Protein 3K8U (pdb70)

B-factor: mean 25.61, std 10.95, range [8.6, 58.77]

Secondary structure (DSSP, 8-state):
-------SSTT-HHHHHHHHHHHHTT----HHHHHHHTT-BTTB--HHHHHHHHHHTTEEEEEEE--GGGGG-TT--S-EEEEEEETTEEEEEEEEEEEETTEEEEEE-STTTEEEEEEHHHHHHHEEEEEEEEEE-

Structure (mmCIF, N/CA/C/O backbone):
data_3K8U
#
_entry.id   3K8U
#
_cell.length_a   58.610
_cell.length_b   58.610
_cell.length_c   112.050
_cell.angle_alpha   90.00
_cell.angle_beta   90.00
_cell.angle_gamma   90.00
#
_symmetry.space_group_name_H-M   'P 43 21 2'
#
loop_
_entity.id
_entity.type
_entity.pdbx_description
1 polymer 'Putative ABC transporter, ATP-binding protein ComA'
2 water water
#
loop_
_atom_site.group_PDB
_atom_site.id
_atom_site.type_symbol
_atom_site.label_atom_id
_atom_site.label_alt_id
_atom_site.label_comp_id
_atom_site.label_asym_id
_atom_site.label_entity_id
_atom_site.label_seq_id
_atom_site.pdbx_PDB_ins_code
_atom_site.Cartn_x
_atom_site.Cartn_y
_atom_site.Cartn_z
_atom_site.occupancy
_atom_site.B_iso_or_equiv
_atom_site.auth_seq_id
_atom_site.auth_comp_id
_atom_site.auth_asym_id
_atom_site.auth_atom_id
_atom_site.pdbx_PDB_model_num
ATOM 1 N N . HIS A 1 5 ? -3.699 2.695 21.925 1.00 46.51 5 HIS A N 1
ATOM 2 C CA . HIS A 1 5 ? -2.207 2.648 21.888 1.00 45.43 5 HIS A CA 1
ATOM 3 C C . HIS A 1 5 ? -1.619 4.048 21.755 1.00 43.80 5 HIS A C 1
ATOM 4 O O . HIS A 1 5 ? -0.624 4.382 22.400 1.00 44.44 5 HIS A O 1
ATOM 11 N N . TYR A 1 6 ? -2.240 4.858 20.905 1.00 40.25 6 TYR A N 1
ATOM 12 C CA . TYR A 1 6 ? -1.776 6.216 20.655 1.00 36.92 6 TYR A CA 1
ATOM 13 C C . TYR A 1 6 ? -2.557 7.250 21.454 1.00 35.16 6 TYR A C 1
ATOM 14 O O . TYR A 1 6 ? -3.735 7.504 21.194 1.00 35.01 6 TYR A O 1
ATOM 23 N N . LYS A 1 7 ? -1.883 7.839 22.435 1.00 32.72 7 LYS A N 1
ATOM 24 C CA . LYS A 1 7 ? -2.498 8.837 23.296 1.00 31.55 7 LYS A CA 1
ATOM 25 C C . LYS A 1 7 ? -2.464 10.237 22.699 1.00 29.99 7 LYS A C 1
ATOM 26 O O . LYS A 1 7 ? -1.421 10.722 22.253 1.00 29.67 7 LYS A O 1
ATOM 32 N N . LEU A 1 8 ? -3.633 10.864 22.653 1.00 25.24 8 LEU A N 1
ATOM 33 C CA . LEU A 1 8 ? -3.761 12.207 22.116 1.00 22.73 8 LEU A CA 1
ATOM 34 C C . LEU A 1 8 ? -4.681 13.056 22.971 1.00 22.66 8 LEU A C 1
ATOM 35 O O . LEU A 1 8 ? -5.808 12.655 23.276 1.00 22.05 8 LEU A O 1
ATOM 40 N N . VAL A 1 9 ? -4.183 14.219 23.370 1.00 20.60 9 VAL A N 1
ATOM 41 C CA . VAL A 1 9 ? -4.966 15.163 24.150 1.00 20.46 9 VAL A CA 1
ATOM 42 C C . VAL A 1 9 ? -5.478 16.165 23.119 1.00 20.54 9 VAL A C 1
ATOM 43 O O . VAL A 1 9 ? -4.694 16.906 22.519 1.00 20.16 9 VAL A O 1
ATOM 47 N N . PRO A 1 10 ? -6.792 16.145 22.841 1.00 19.61 10 PRO A N 1
ATOM 48 C CA . PRO A 1 10 ? -7.375 17.063 21.862 1.00 20.34 10 PRO A CA 1
ATOM 49 C C . PRO A 1 10 ? -7.529 18.488 22.376 1.00 19.76 10 PRO A C 1
ATOM 50 O O . PRO A 1 10 ? -7.522 18.730 23.580 1.00 19.76 10 PRO A O 1
ATOM 54 N N . GLN A 1 11 ? -7.595 19.436 21.449 1.00 17.85 11 GLN A N 1
ATOM 55 C CA . GLN A 1 11 ? -7.786 20.834 21.808 1.00 17.59 11 GLN A CA 1
ATOM 56 C C . GLN A 1 11 ? -9.288 21.119 21.819 1.00 17.27 11 GLN A C 1
ATOM 57 O O . GLN A 1 11 ? -10.084 20.333 21.295 1.00 17.36 11 GLN A O 1
ATOM 63 N N . ILE A 1 12 ? -9.668 22.219 22.460 1.00 16.99 12 ILE A N 1
ATOM 64 C CA . ILE A 1 12 ? -11.060 22.662 22.497 1.00 18.70 12 ILE A CA 1
ATOM 65 C C . ILE A 1 12 ? -11.017 24.085 21.945 1.00 19.35 12 ILE A C 1
ATOM 66 O O . ILE A 1 12 ? -11.667 24.384 20.942 1.00 22.31 12 ILE A O 1
ATOM 71 N N . ASP A 1 13 ? -10.217 24.946 22.577 1.00 20.33 13 ASP A N 1
ATOM 72 C CA . ASP A 1 13 ? -10.036 26.324 22.109 1.00 21.73 13 ASP A CA 1
ATOM 73 C C . ASP A 1 13 ? -9.191 26.245 20.833 1.00 21.40 13 ASP A C 1
ATOM 74 O O . ASP A 1 13 ? -8.242 25.465 20.765 1.00 18.30 13 ASP A O 1
ATOM 79 N N . THR A 1 14 ? -9.524 27.061 19.834 1.00 21.48 14 THR A N 1
ATOM 80 C CA . THR A 1 14 ? -8.803 27.048 18.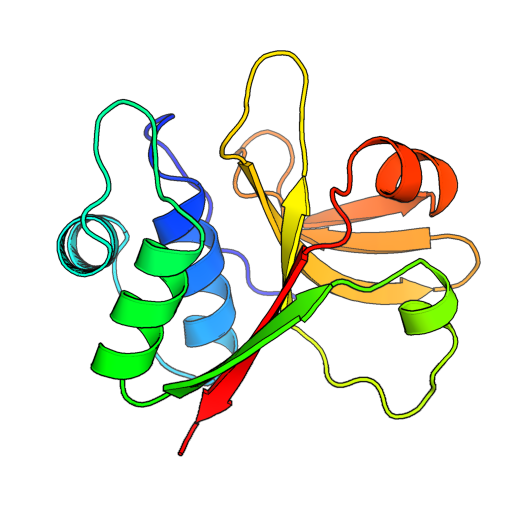558 1.00 22.04 14 THR A CA 1
ATOM 81 C C . THR A 1 14 ? -7.318 27.403 18.630 1.00 21.72 14 THR A C 1
ATOM 82 O O . THR A 1 14 ? -6.538 26.994 17.771 1.00 22.27 14 THR A O 1
ATOM 86 N N . ARG A 1 15 ? -6.921 28.125 19.673 1.00 19.81 15 ARG A N 1
ATOM 87 C CA . ARG A 1 15 ? -5.528 28.535 19.843 1.00 20.32 15 ARG A CA 1
ATOM 88 C C . ARG A 1 15 ? -4.662 27.495 20.560 1.00 17.49 15 ARG A C 1
ATOM 89 O O . ARG A 1 15 ? -3.451 27.668 20.660 1.00 16.73 15 ARG A O 1
ATOM 97 N N . ASP A 1 16 ? -5.275 26.406 21.018 1.00 16.82 16 ASP A N 1
ATOM 98 C CA . ASP A 1 16 ? -4.565 25.389 21.798 1.00 15.47 16 ASP A CA 1
ATOM 99 C C . ASP A 1 16 ? -3.917 24.183 21.129 1.00 15.00 16 ASP A C 1
ATOM 100 O O . ASP A 1 16 ? -3.638 23.196 21.809 1.00 12.57 16 ASP A O 1
ATOM 105 N N . CYS A 1 17 ? -3.626 24.251 19.833 1.00 14.02 17 CYS A N 1
ATOM 106 C CA . CYS A 1 17 ? -3.006 23.098 19.182 1.00 13.41 17 CYS A CA 1
ATOM 107 C C . CYS A 1 17 ? -1.618 22.791 19.751 1.00 13.80 17 CYS A C 1
ATOM 108 O O . CYS A 1 17 ? -1.262 21.623 19.922 1.00 12.88 17 CYS A O 1
ATOM 111 N N . GLY A 1 18 ? -0.851 23.840 20.047 1.00 12.95 18 GLY A N 1
ATOM 112 C CA . GLY A 1 18 ? 0.484 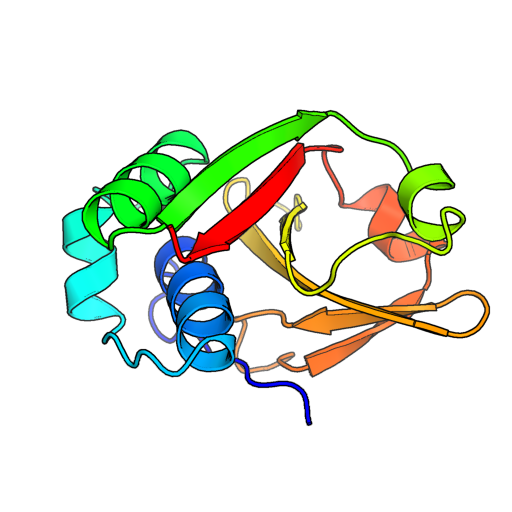23.675 20.608 1.00 15.04 18 GLY A CA 1
ATOM 113 C C . GLY A 1 18 ? 0.428 22.992 21.963 1.00 15.28 18 GLY A C 1
ATOM 114 O O . GLY A 1 18 ? 1.128 21.999 22.199 1.00 14.74 18 GLY A O 1
ATOM 115 N N . PRO A 1 19 ? -0.346 23.548 22.907 1.00 15.01 19 PRO A N 1
ATOM 116 C CA . PRO A 1 19 ? -0.472 22.950 24.238 1.00 14.56 19 PRO A CA 1
ATOM 117 C C . PRO 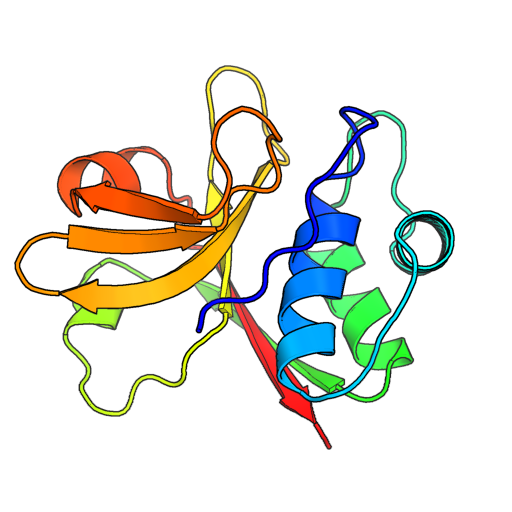A 1 19 ? -0.945 21.498 24.128 1.00 12.92 19 PRO A C 1
ATOM 118 O O . PRO A 1 19 ? -0.471 20.630 24.859 1.00 13.03 19 PRO A O 1
ATOM 122 N N . ALA A 1 20 ? -1.855 21.236 23.188 1.00 13.01 20 ALA A N 1
ATOM 123 C CA . ALA A 1 20 ? -2.394 19.891 22.985 1.00 12.23 20 ALA A CA 1
ATOM 124 C C . ALA A 1 20 ? -1.362 18.855 22.547 1.00 13.77 20 ALA A C 1
ATOM 125 O O . ALA A 1 20 ? -1.313 17.764 23.118 1.00 12.87 20 ALA A O 1
ATOM 127 N N . VAL A 1 21 ? -0.553 19.165 21.531 1.00 13.28 21 VAL A N 1
ATOM 128 C CA . VAL A 1 21 ? 0.459 18.199 21.092 1.00 12.98 21 VAL A CA 1
ATOM 129 C C . VAL A 1 21 ? 1.507 17.967 22.177 1.00 13.65 21 VAL A C 1
ATOM 130 O O . VAL A 1 21 ? 1.963 16.842 22.364 1.00 13.62 21 VAL A O 1
ATOM 134 N N . LEU A 1 22 ? 1.857 19.017 22.918 1.00 14.59 22 LEU A N 1
ATOM 135 C CA . LEU A 1 22 ? 2.836 18.879 23.990 1.00 15.76 22 LEU A CA 1
ATOM 136 C C . LEU A 1 22 ? 2.270 17.981 25.092 1.00 16.03 22 LEU A C 1
ATOM 137 O O . LEU A 1 22 ? 2.962 17.092 25.590 1.00 16.53 22 LEU A O 1
ATOM 142 N N . ALA A 1 23 ? 1.005 18.195 25.446 1.00 16.95 23 ALA A N 1
ATOM 143 C CA . ALA A 1 23 ? 0.350 17.380 26.471 1.00 18.36 23 ALA A CA 1
ATOM 144 C C . ALA A 1 23 ? 0.291 15.919 26.019 1.00 18.52 23 ALA A C 1
ATOM 145 O O . ALA A 1 23 ? 0.478 14.997 26.822 1.00 16.99 23 ALA A O 1
ATOM 147 N N . SER A 1 24 ? 0.059 15.716 24.725 1.00 16.62 24 SER A N 1
ATOM 148 C CA . SER A 1 24 ? -0.021 14.374 24.153 1.00 16.00 24 SER A CA 1
ATOM 149 C C . SER A 1 24 ? 1.288 13.607 24.307 1.00 17.18 24 SER A C 1
ATOM 150 O O . SER A 1 24 ? 1.295 12.464 24.778 1.00 19.36 24 SER A O 1
ATOM 153 N N . VAL A 1 25 ? 2.391 14.233 23.907 1.00 17.71 25 VAL A N 1
ATOM 154 C CA . VAL A 1 25 ? 3.707 13.608 24.003 1.00 19.91 25 VAL A CA 1
ATOM 155 C C . VAL A 1 25 ? 4.076 13.364 25.464 1.00 22.85 25 VAL A C 1
ATOM 156 O O . VAL A 1 25 ? 4.543 12.280 25.821 1.00 21.48 25 VAL A O 1
ATOM 160 N N . ALA A 1 26 ? 3.830 14.362 26.310 1.00 23.61 26 ALA A N 1
ATOM 161 C CA . ALA A 1 26 ? 4.129 14.240 27.734 1.00 26.03 26 ALA A CA 1
ATOM 162 C C . ALA A 1 26 ? 3.383 13.051 28.341 1.00 26.81 26 ALA A C 1
ATOM 163 O O . ALA A 1 26 ? 3.938 12.314 29.160 1.00 29.68 26 ALA A O 1
ATOM 165 N N . LYS A 1 27 ? 2.139 12.852 27.908 1.00 27.57 27 LYS A N 1
ATOM 166 C CA . LYS A 1 27 ? 1.305 11.757 28.393 1.00 30.59 27 LYS A CA 1
ATOM 167 C C . LYS A 1 27 ? 1.891 10.400 28.001 1.00 31.68 27 LYS A C 1
ATOM 168 O O . LYS A 1 27 ? 1.748 9.419 28.734 1.00 29.91 27 LYS A O 1
ATOM 174 N N . HIS A 1 28 ? 2.543 10.348 26.840 1.00 30.74 28 HIS A N 1
ATOM 175 C CA . HIS A 1 28 ? 3.171 9.116 26.371 1.00 31.64 28 HIS A CA 1
ATOM 176 C C . HIS A 1 28 ? 4.268 8.706 27.353 1.00 31.85 28 HIS A C 1
ATOM 177 O O . HIS A 1 28 ? 4.449 7.522 27.636 1.00 32.92 28 HIS A O 1
ATOM 184 N N . TYR A 1 29 ? 4.975 9.700 27.885 1.00 32.68 29 TYR A N 1
ATOM 185 C CA . TYR A 1 29 ? 6.049 9.461 28.840 1.00 34.54 29 TYR A CA 1
ATOM 186 C C . TYR A 1 29 ? 5.582 9.418 30.300 1.00 36.00 29 TYR A C 1
ATOM 187 O O . TYR A 1 29 ? 6.382 9.589 31.222 1.00 37.29 29 TYR A O 1
ATOM 196 N N . GLY A 1 30 ? 4.283 9.205 30.498 1.00 36.77 30 GLY A N 1
ATOM 197 C CA . GLY A 1 30 ? 3.729 9.102 31.840 1.00 38.69 30 GLY A CA 1
ATOM 198 C C . GLY A 1 30 ? 3.324 10.360 32.591 1.00 38.68 30 GLY A C 1
ATOM 199 O O . GLY A 1 30 ? 2.794 10.257 33.700 1.00 39.11 30 GLY A O 1
ATOM 200 N N . SER A 1 31 ? 3.573 11.535 32.019 1.00 38.28 31 SER A N 1
ATOM 201 C CA . SER A 1 31 ? 3.216 12.793 32.678 1.00 38.63 31 SER A CA 1
ATOM 202 C C . SER A 1 31 ? 1.925 13.390 32.126 1.00 38.09 31 SER A C 1
ATOM 203 O O . SER A 1 31 ? 1.728 13.452 30.913 1.00 38.22 31 SER A O 1
ATOM 206 N N . ASN A 1 32 ? 1.043 13.821 33.023 1.00 37.03 32 ASN A N 1
ATOM 207 C CA . ASN A 1 32 ? -0.223 14.420 32.617 1.00 36.24 32 ASN A CA 1
ATOM 208 C C . ASN A 1 32 ? -0.300 15.895 33.000 1.00 34.39 32 ASN A C 1
ATOM 209 O O . ASN A 1 32 ? -0.293 16.246 34.183 1.00 35.20 32 ASN A O 1
ATOM 214 N N . TYR A 1 33 ? -0.336 16.753 31.984 1.00 28.9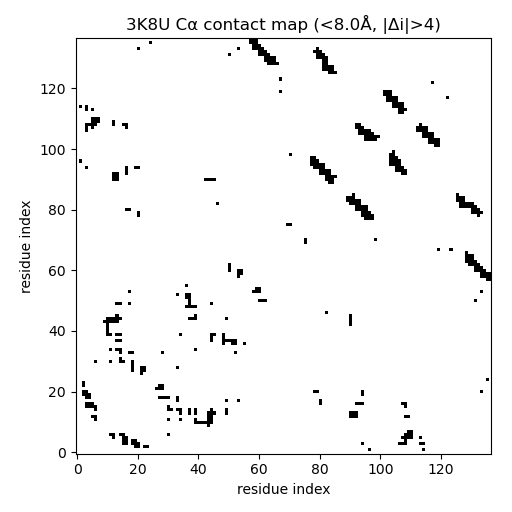4 33 TYR A N 1
ATOM 215 C CA . TYR A 1 33 ? -0.418 18.195 32.179 1.00 25.33 33 TYR A CA 1
ATOM 216 C C . TYR A 1 33 ? -1.634 18.741 31.443 1.00 22.72 33 TYR A C 1
ATOM 217 O O . TYR A 1 33 ? -1.908 18.362 30.300 1.00 20.67 33 TYR A O 1
ATOM 226 N N . SER A 1 34 ? -2.350 19.645 32.100 1.00 19.30 34 SER A N 1
ATOM 227 C CA . SER A 1 34 ? -3.545 20.249 31.524 1.00 16.64 34 SER A CA 1
ATOM 228 C C . SER A 1 34 ? -3.207 21.234 30.418 1.00 14.04 34 SER A C 1
ATOM 229 O O . SER A 1 34 ? -2.123 21.815 30.400 1.00 13.41 34 SER A O 1
ATOM 232 N N . ILE A 1 35 ? -4.160 21.436 29.515 1.00 13.51 35 ILE A N 1
ATOM 233 C CA . ILE A 1 35 ? -3.993 22.378 28.415 1.00 15.20 35 ILE A CA 1
ATOM 234 C C . ILE A 1 35 ? -3.827 23.800 28.957 1.00 15.75 35 ILE A C 1
ATOM 235 O O . ILE A 1 35 ? -2.964 24.546 28.496 1.00 12.99 35 ILE A O 1
ATOM 240 N N . ALA A 1 36 ? -4.617 24.153 29.971 1.00 13.53 36 ALA A N 1
ATOM 241 C CA . ALA A 1 36 ? -4.547 25.492 30.557 1.00 14.56 36 ALA A CA 1
ATOM 242 C C . ALA A 1 36 ? -3.154 25.786 31.112 1.00 14.82 36 ALA A C 1
ATOM 243 O O . ALA A 1 36 ? -2.639 26.897 30.968 1.00 16.58 36 ALA A O 1
ATOM 245 N N . TYR A 1 37 ? -2.547 24.781 31.734 1.00 15.65 37 TYR A N 1
ATOM 246 C CA . TYR A 1 37 ? -1.210 24.919 32.307 1.00 16.93 37 TYR A CA 1
ATOM 247 C C . TYR A 1 37 ? -0.147 25.067 31.217 1.00 17.59 37 TYR A C 1
ATOM 248 O O . TYR A 1 37 ? 0.711 25.948 31.293 1.00 16.71 37 TYR A O 1
ATOM 257 N N . LEU A 1 38 ? -0.207 24.205 30.206 1.00 16.86 38 LEU A N 1
ATOM 258 C CA . LEU A 1 38 ? 0.763 24.250 29.114 1.00 17.52 38 LEU A CA 1
ATOM 259 C C . LEU A 1 38 ? 0.592 25.484 28.240 1.00 17.15 38 LEU A C 1
ATOM 260 O O . LEU A 1 38 ? 1.561 25.984 27.669 1.00 19.83 38 LEU A O 1
ATOM 265 N N . ARG A 1 39 ? -0.634 25.991 28.159 1.00 16.38 39 ARG A N 1
ATOM 266 C CA . ARG A 1 39 ? -0.920 27.190 27.375 1.00 17.11 39 ARG A CA 1
ATOM 267 C C . ARG A 1 39 ? -0.125 28.347 27.975 1.00 18.89 39 ARG A C 1
ATOM 268 O O . ARG A 1 39 ? 0.466 29.155 27.253 1.00 17.23 39 ARG A O 1
ATOM 276 N N . GLU A 1 40 ? -0.111 28.409 29.304 1.00 19.35 40 GLU A N 1
ATOM 277 C CA . GLU A 1 40 ? 0.614 29.451 30.024 1.00 22.90 40 GLU A CA 1
ATOM 278 C C . GLU A 1 40 ? 2.131 29.267 29.909 1.00 23.49 40 GLU A C 1
ATOM 279 O O . GLU A 1 40 ? 2.859 30.226 29.638 1.00 24.06 40 GLU A O 1
ATOM 285 N N . LEU A 1 41 ? 2.594 28.029 30.073 1.00 23.33 41 LEU A N 1
ATOM 286 C CA . LEU A 1 41 ? 4.020 27.711 29.988 1.00 24.67 41 LEU A CA 1
ATOM 287 C C . LEU A 1 41 ? 4.630 27.939 28.608 1.00 24.88 41 LEU A C 1
ATOM 288 O O . LEU A 1 41 ? 5.817 28.257 28.496 1.00 24.25 41 LEU A O 1
ATOM 293 N N . SER A 1 42 ? 3.829 27.753 27.563 1.00 23.25 42 SER A N 1
ATOM 294 C CA . SER A 1 42 ? 4.301 27.931 26.190 1.00 24.46 42 SER A CA 1
ATOM 295 C C . SER A 1 42 ? 4.070 29.336 25.636 1.00 25.04 42 SER A C 1
ATOM 296 O O . SER A 1 42 ? 4.354 29.596 24.466 1.00 25.10 42 SER A O 1
ATOM 299 N N . LYS A 1 43 ? 3.540 30.231 26.472 1.00 26.09 43 LYS A N 1
ATOM 300 C CA . LYS A 1 43 ? 3.259 31.613 26.077 1.00 28.67 43 LYS A CA 1
ATOM 301 C C . LYS A 1 43 ? 2.291 31.692 24.891 1.00 28.43 43 LYS A C 1
ATOM 302 O O . LYS A 1 43 ? 2.391 32.582 24.040 1.00 27.87 43 LYS A O 1
ATOM 308 N N . THR A 1 44 ? 1.350 30.753 24.851 1.00 27.21 44 THR A N 1
ATOM 309 C CA . THR A 1 44 ? 0.350 30.688 23.789 1.00 27.92 44 THR A CA 1
ATOM 310 C C . THR A 1 44 ? -0.595 31.887 23.829 1.00 29.54 44 THR A C 1
ATOM 311 O O . THR A 1 44 ? -1.133 32.224 24.882 1.00 28.71 44 THR A O 1
ATOM 315 N N . ASN A 1 45 ? -0.774 32.537 22.683 1.00 31.31 45 ASN A N 1
ATOM 316 C CA . ASN A 1 45 ? -1.667 33.688 22.584 1.00 35.00 45 ASN A CA 1
ATOM 317 C C . ASN A 1 45 ? -2.812 33.402 21.612 1.00 36.19 45 ASN A C 1
ATOM 318 O O . ASN A 1 45 ? -3.038 32.249 21.238 1.00 35.26 45 ASN A O 1
ATOM 323 N N . LYS A 1 46 ? -3.528 34.451 21.210 1.00 38.20 46 LYS A N 1
ATOM 324 C CA . LYS A 1 46 ? -4.653 34.327 20.281 1.00 40.01 46 LYS A CA 1
ATOM 325 C C . LYS A 1 46 ? -4.264 33.624 18.978 1.00 40.17 46 LYS A C 1
ATOM 326 O O . LYS A 1 46 ? -5.019 32.797 18.462 1.00 40.74 46 LYS A O 1
ATOM 332 N N . GLN A 1 47 ? -3.086 33.959 18.454 1.00 39.95 47 GLN A N 1
ATOM 333 C CA . GLN A 1 47 ? -2.589 33.365 17.213 1.00 39.84 47 GLN A CA 1
ATOM 334 C C . GLN A 1 47 ? -2.136 31.912 17.377 1.00 38.87 47 GLN A C 1
ATOM 335 O O . GLN A 1 47 ? -1.980 31.191 16.389 1.00 39.14 47 GLN A O 1
ATOM 341 N N . GLY A 1 48 ? -1.911 31.492 18.621 1.00 35.85 48 GLY A N 1
ATOM 342 C CA . GLY A 1 48 ? -1.484 30.128 18.873 1.00 32.62 48 GLY A CA 1
ATOM 343 C C . GLY A 1 48 ? -0.129 30.010 19.543 1.00 29.93 48 GLY A C 1
ATOM 344 O O . GLY A 1 48 ? 0.297 30.903 20.279 1.00 30.09 48 GLY A O 1
ATOM 345 N N . THR A 1 49 ? 0.544 28.890 19.299 1.00 27.44 49 THR A N 1
ATOM 346 C CA . THR A 1 49 ? 1.853 28.636 19.887 1.00 26.17 49 THR A CA 1
ATOM 347 C C . THR A 1 49 ? 2.916 28.566 18.805 1.00 25.89 49 THR A C 1
ATOM 348 O O . THR A 1 49 ? 2.689 28.000 17.735 1.00 27.60 49 THR A O 1
ATOM 352 N N . THR A 1 50 ? 4.070 29.164 19.078 1.00 25.81 50 THR A N 1
ATOM 353 C CA . THR A 1 50 ? 5.176 29.136 18.133 1.00 23.77 50 THR A CA 1
ATOM 354 C C . THR A 1 50 ? 5.976 27.879 18.448 1.00 23.44 50 THR A C 1
ATOM 355 O O . THR A 1 50 ? 5.787 27.263 19.503 1.00 20.66 50 THR A O 1
ATOM 359 N N . ALA A 1 51 ? 6.850 27.485 17.529 1.00 24.19 51 ALA A N 1
ATOM 360 C CA . ALA A 1 51 ? 7.683 26.304 17.729 1.00 23.87 51 ALA A CA 1
ATOM 361 C C . ALA A 1 51 ? 8.581 26.533 18.942 1.00 24.96 51 ALA A C 1
ATOM 362 O O . ALA A 1 51 ? 8.853 25.608 19.711 1.00 23.11 51 ALA A O 1
ATOM 364 N N . LEU A 1 52 ? 9.017 27.780 19.113 1.00 25.22 52 LEU A N 1
ATOM 365 C CA . LEU A 1 52 ? 9.875 28.165 20.232 1.00 27.26 52 LEU A CA 1
ATOM 366 C C . LEU A 1 52 ? 9.116 27.978 21.546 1.00 25.81 52 LEU A C 1
ATOM 367 O O . LEU A 1 52 ? 9.678 27.506 22.535 1.00 25.33 52 LEU A O 1
ATOM 372 N N . GLY A 1 53 ? 7.836 28.350 21.538 1.00 24.60 53 GLY A N 1
ATOM 373 C CA . GLY A 1 53 ? 6.996 28.215 22.716 1.00 23.34 53 GLY A CA 1
ATOM 374 C C . GLY A 1 53 ? 6.844 26.766 23.146 1.00 23.16 53 GLY A C 1
ATOM 375 O O . GLY A 1 53 ? 6.881 26.460 24.340 1.00 22.35 53 GLY A O 1
ATOM 376 N N . ILE A 1 54 ? 6.660 25.870 22.180 1.00 21.08 54 ILE A N 1
ATOM 377 C CA . ILE A 1 54 ? 6.527 24.446 22.480 1.00 20.79 54 ILE A CA 1
ATOM 378 C C . ILE A 1 54 ? 7.828 23.934 23.106 1.00 22.03 54 ILE A C 1
ATOM 379 O O . ILE A 1 54 ? 7.813 23.254 24.139 1.00 21.22 54 ILE A O 1
ATOM 384 N N . VAL A 1 55 ? 8.949 24.297 22.490 1.00 22.59 55 VAL A N 1
ATOM 385 C CA . VAL A 1 55 ? 10.268 23.890 22.962 1.00 26.10 55 VAL A CA 1
ATOM 386 C C . VAL A 1 55 ? 10.561 24.408 24.370 1.00 26.57 55 VAL A C 1
ATOM 387 O O . VAL A 1 55 ? 11.018 23.652 25.230 1.00 27.31 55 VAL A O 1
ATOM 391 N N . GLU A 1 56 ? 10.282 25.689 24.604 1.00 28.56 56 GLU A N 1
ATOM 392 C CA . GLU A 1 56 ? 10.513 26.302 25.911 1.00 30.09 56 GLU A CA 1
ATOM 393 C C . GLU A 1 56 ? 9.700 25.615 26.999 1.00 29.76 56 GLU A C 1
ATOM 394 O O . GLU A 1 56 ? 10.215 25.334 28.084 1.00 29.11 56 GLU A O 1
ATOM 400 N N . ALA A 1 57 ? 8.434 25.337 26.700 1.00 27.50 57 ALA A N 1
ATOM 401 C CA . ALA A 1 57 ? 7.549 24.675 27.651 1.00 26.99 57 ALA A CA 1
ATOM 402 C C . ALA A 1 57 ? 8.053 23.270 27.964 1.00 26.41 57 ALA A C 1
ATOM 403 O O . ALA A 1 57 ? 8.133 22.880 29.129 1.00 25.69 57 ALA A O 1
ATOM 405 N N . ALA A 1 58 ? 8.424 22.528 26.922 1.00 26.81 58 ALA A N 1
ATOM 406 C CA . ALA A 1 58 ? 8.929 21.168 27.080 1.00 27.49 58 ALA A CA 1
ATOM 407 C C . ALA A 1 58 ? 10.167 21.129 27.980 1.00 29.06 58 ALA A C 1
ATOM 408 O O . ALA A 1 58 ? 10.309 20.225 28.805 1.00 27.83 58 ALA A O 1
ATOM 410 N N . LYS A 1 59 ? 11.054 22.110 27.814 1.00 30.63 59 LYS A N 1
ATOM 411 C CA . LYS A 1 59 ? 12.276 22.196 28.615 1.00 34.75 59 LYS A CA 1
ATOM 412 C C . LYS A 1 59 ? 11.956 22.478 30.082 1.00 35.94 59 LYS A C 1
ATOM 413 O O . LYS A 1 59 ? 12.630 21.971 30.980 1.00 37.72 59 LYS A O 1
ATOM 419 N N . LYS A 1 60 ? 10.928 23.289 30.319 1.00 37.91 60 LYS A N 1
ATOM 420 C CA . LYS A 1 60 ? 10.500 23.617 31.676 1.00 38.32 60 LYS A CA 1
ATOM 421 C C . LYS A 1 60 ? 9.879 22.380 32.322 1.00 37.79 60 LYS A C 1
ATOM 422 O O . LYS A 1 60 ? 9.832 22.267 33.546 1.00 39.63 60 LYS A O 1
ATOM 428 N N . LEU A 1 61 ? 9.388 21.464 31.490 1.00 36.31 61 LEU A N 1
ATOM 429 C CA . LEU A 1 61 ? 8.778 20.231 31.972 1.00 35.52 61 LEU A CA 1
ATOM 430 C C . LEU A 1 61 ? 9.827 19.156 32.251 1.00 35.72 61 LEU A C 1
ATOM 431 O O . LEU A 1 61 ? 9.492 18.058 32.692 1.00 36.61 61 LEU A O 1
ATOM 436 N N . GLY A 1 62 ? 11.089 19.475 31.976 1.00 36.08 62 GLY A N 1
ATOM 437 C CA . GLY A 1 62 ? 12.168 18.529 32.207 1.00 35.71 62 GLY A CA 1
ATOM 438 C C . GLY A 1 62 ? 12.449 17.601 31.039 1.00 35.63 62 GLY A C 1
ATOM 439 O O . GLY A 1 62 ? 12.959 16.498 31.227 1.00 35.14 62 GLY A O 1
ATOM 440 N N . PHE A 1 63 ? 12.103 18.035 29.830 1.00 34.79 63 PHE A N 1
ATOM 441 C CA . PHE A 1 63 ? 12.339 17.228 28.638 1.00 34.24 63 PHE A CA 1
ATOM 442 C C . PHE A 1 63 ? 13.518 17.757 27.840 1.00 33.53 63 PHE A C 1
ATOM 443 O O . PHE A 1 63 ? 13.735 18.966 27.760 1.00 34.61 63 PHE A O 1
ATOM 451 N N . GLU A 1 64 ? 14.303 16.840 27.287 1.00 33.53 64 GLU A N 1
ATOM 452 C CA . GLU A 1 64 ? 15.428 17.205 26.440 1.00 34.47 64 GLU A CA 1
ATOM 453 C C . GLU A 1 64 ? 14.756 17.406 25.081 1.00 32.37 64 GLU A C 1
ATOM 454 O O . GLU A 1 64 ? 14.013 16.538 24.623 1.00 33.03 64 GLU A O 1
ATOM 460 N N . THR A 1 65 ? 14.985 18.555 24.457 1.00 30.61 65 THR A N 1
ATOM 461 C CA . THR A 1 65 ? 14.337 18.847 23.183 1.00 29.61 65 THR A CA 1
ATOM 462 C C . THR A 1 65 ? 15.289 19.197 22.053 1.00 28.17 65 THR A C 1
ATOM 463 O O . THR A 1 65 ? 16.399 19.673 22.280 1.00 28.87 65 THR A O 1
ATOM 467 N N . ARG A 1 66 ? 14.825 18.964 20.830 1.00 24.83 66 ARG A N 1
ATOM 468 C CA . ARG A 1 66 ? 15.580 19.304 19.633 1.00 22.91 66 ARG A CA 1
ATOM 469 C C . ARG A 1 66 ? 14.597 19.571 18.501 1.00 21.19 66 ARG A C 1
ATOM 470 O O . ARG A 1 66 ? 13.574 18.892 18.382 1.00 20.12 66 ARG A O 1
ATOM 478 N N . SER A 1 67 ? 14.871 20.627 17.739 1.00 20.11 67 SER A N 1
ATOM 479 C CA . SER A 1 67 ? 14.039 21.020 16.609 1.00 20.08 67 SER A CA 1
ATOM 480 C C . SER A 1 67 ? 14.885 20.890 15.351 1.00 19.25 67 SER A C 1
ATOM 481 O O . SER A 1 67 ? 15.992 21.426 15.276 1.00 18.52 67 SER A O 1
ATOM 484 N N . ILE A 1 68 ? 14.372 20.158 14.372 1.00 16.47 68 ILE A N 1
ATOM 485 C CA . ILE A 1 68 ? 15.106 19.941 13.136 1.00 17.46 68 ILE A CA 1
ATOM 486 C C . ILE A 1 68 ? 14.239 20.191 11.915 1.00 17.55 68 ILE A C 1
ATOM 487 O O . ILE A 1 68 ? 13.008 20.215 12.005 1.00 14.56 68 ILE A O 1
ATOM 492 N N . LYS A 1 69 ? 14.898 20.427 10.785 1.00 15.48 69 LYS A N 1
ATOM 493 C CA . LYS A 1 69 ? 14.210 20.620 9.517 1.00 17.08 69 LYS A CA 1
ATOM 494 C C . LYS A 1 69 ? 14.490 19.326 8.772 1.00 17.25 69 LYS A C 1
ATOM 495 O O . LYS A 1 69 ? 15.646 18.988 8.507 1.00 18.41 69 LYS A O 1
ATOM 501 N N . ALA A 1 70 ? 13.434 18.580 8.480 1.00 14.93 70 ALA A N 1
ATOM 502 C CA . ALA A 1 70 ? 13.576 17.294 7.817 1.00 16.69 70 ALA A CA 1
ATOM 503 C C . ALA A 1 70 ? 12.735 17.181 6.559 1.00 16.08 70 ALA A C 1
ATOM 504 O O . ALA A 1 70 ? 12.112 18.144 6.126 1.00 15.89 70 ALA A O 1
ATOM 506 N N . ASP A 1 71 ? 12.771 16.001 5.949 1.00 18.58 71 ASP A N 1
ATOM 507 C CA . ASP A 1 71 ? 11.990 15.721 4.752 1.00 18.95 71 ASP A CA 1
ATOM 508 C C . ASP A 1 71 ? 11.368 14.333 4.922 1.00 16.58 71 ASP A C 1
ATOM 509 O O . ASP A 1 71 ? 11.593 13.671 5.935 1.00 15.29 71 ASP A O 1
ATOM 514 N N . MET A 1 72 ? 10.631 13.868 3.922 1.00 15.80 72 MET A N 1
ATOM 515 C CA . MET A 1 72 ? 9.965 12.572 4.033 1.00 16.97 72 MET A CA 1
ATOM 516 C C . MET A 1 72 ? 10.830 11.316 4.182 1.00 16.96 72 MET A C 1
ATOM 517 O O . MET A 1 72 ? 10.327 10.279 4.611 1.00 15.72 72 MET A O 1
ATOM 522 N N . THR A 1 73 ? 12.128 11.404 3.885 1.00 18.18 73 THR A N 1
ATOM 523 C CA . THR A 1 73 ? 13.007 10.238 4.030 1.00 17.37 73 THR A CA 1
ATOM 524 C C . THR A 1 73 ? 13.144 9.888 5.508 1.00 17.39 73 THR A C 1
ATOM 525 O O . THR A 1 73 ? 13.568 8.792 5.868 1.00 15.73 73 THR A O 1
ATOM 529 N N . LEU A 1 74 ? 12.774 10.837 6.365 1.00 17.89 74 LEU A N 1
ATOM 530 C CA . LEU A 1 74 ? 12.820 10.643 7.805 1.00 16.97 74 LEU A CA 1
ATOM 531 C C . LEU A 1 74 ? 12.058 9.376 8.188 1.00 16.52 74 LEU A C 1
ATOM 532 O O . LEU A 1 74 ? 12.510 8.594 9.021 1.00 16.07 74 LEU A O 1
ATOM 537 N N . PHE A 1 75 ? 10.935 9.141 7.515 1.00 17.09 75 PHE A N 1
ATOM 538 C CA . PHE A 1 75 ? 10.098 7.986 7.806 1.00 17.89 75 PHE A CA 1
ATOM 539 C C . PHE A 1 75 ? 10.614 6.638 7.307 1.00 20.08 75 PHE A C 1
ATOM 540 O O . PHE A 1 75 ? 10.059 5.588 7.649 1.00 19.97 75 PHE A O 1
ATOM 548 N N . ASP A 1 76 ? 11.708 6.667 6.549 1.00 19.62 76 ASP A N 1
ATOM 549 C CA . ASP A 1 76 ? 12.329 5.450 6.034 1.00 20.76 76 ASP A CA 1
ATOM 550 C C . ASP A 1 76 ? 13.499 5.015 6.916 1.00 20.77 76 ASP A C 1
ATOM 551 O O . ASP A 1 76 ? 14.156 4.015 6.636 1.00 20.93 76 ASP A O 1
ATOM 556 N N . TYR A 1 77 ? 13.772 5.796 7.959 1.00 19.47 77 TYR A N 1
ATOM 557 C CA . TYR A 1 77 ? 14.846 5.508 8.906 1.00 20.33 77 TYR A CA 1
ATOM 558 C C . TYR A 1 77 ? 14.257 4.617 10.007 1.00 21.66 77 TYR A C 1
ATOM 559 O O . TYR A 1 77 ? 13.480 5.075 10.845 1.00 18.15 77 TYR A O 1
ATOM 568 N N . ASN A 1 78 ? 14.630 3.340 9.988 1.00 22.43 78 ASN A N 1
ATOM 569 C CA . ASN A 1 78 ? 14.105 2.357 10.939 1.00 25.62 78 ASN A CA 1
ATOM 570 C C . ASN A 1 78 ? 14.370 2.585 12.426 1.00 25.92 78 ASN A C 1
ATOM 571 O O . ASN A 1 78 ? 13.669 2.022 13.269 1.00 28.10 78 ASN A O 1
ATOM 576 N N . ASP A 1 79 ? 15.367 3.402 12.752 1.00 25.34 79 ASP A N 1
ATOM 577 C CA . ASP A 1 79 ? 15.679 3.697 14.150 1.00 25.44 79 ASP A CA 1
ATOM 578 C C . ASP A 1 79 ? 14.986 4.974 14.645 1.00 24.66 79 ASP A C 1
ATOM 579 O O . ASP A 1 79 ? 15.283 5.465 15.734 1.00 24.12 79 ASP A O 1
ATOM 584 N N . LEU A 1 80 ? 14.059 5.504 13.848 1.00 22.55 80 LEU A N 1
ATOM 585 C CA . LEU A 1 80 ? 13.336 6.721 14.212 1.00 20.75 80 LEU A CA 1
ATOM 586 C C . LEU A 1 80 ? 12.542 6.521 15.505 1.00 21.69 80 LEU A C 1
ATOM 587 O O . LEU A 1 80 ? 11.879 5.500 15.682 1.00 21.59 80 LEU A O 1
ATOM 592 N N . THR A 1 81 ? 12.651 7.477 16.420 1.00 21.21 81 THR A N 1
ATOM 593 C CA . THR A 1 81 ? 11.937 7.387 17.687 1.00 24.21 81 THR A CA 1
ATOM 594 C C . THR A 1 81 ? 10.629 8.156 17.651 1.00 22.58 81 THR A C 1
ATOM 595 O O . THR A 1 81 ? 10.609 9.357 17.377 1.00 24.22 81 THR A O 1
ATOM 599 N N . TYR A 1 82 ? 9.540 7.439 17.900 1.00 20.50 82 TYR A N 1
ATOM 600 C CA . TYR A 1 82 ? 8.204 8.017 17.939 1.00 19.88 82 TYR A CA 1
ATOM 601 C C . TYR A 1 82 ? 7.794 8.065 19.408 1.00 19.77 82 TYR A C 1
ATOM 602 O O . TYR A 1 82 ? 8.292 7.285 20.220 1.00 19.28 82 TYR A O 1
ATOM 611 N N . PRO A 1 83 ? 6.890 8.986 19.774 1.00 18.53 83 PRO A N 1
ATOM 612 C CA . PRO A 1 83 ? 6.250 9.964 18.892 1.00 16.93 83 PRO A CA 1
ATOM 613 C C . PRO A 1 83 ? 7.005 11.289 18.891 1.00 15.54 83 PRO A C 1
ATOM 614 O O . PRO A 1 83 ? 7.915 11.497 19.697 1.00 16.42 83 PRO A O 1
ATOM 618 N N . PHE A 1 84 ? 6.672 12.155 17.940 1.00 14.01 84 PHE A N 1
ATOM 619 C CA . PHE A 1 84 ? 7.275 13.481 17.882 1.00 12.49 84 PHE A CA 1
ATOM 620 C C . PHE A 1 84 ? 6.273 14.484 17.322 1.00 12.69 84 PHE A C 1
ATOM 621 O O . PHE A 1 84 ? 5.188 14.106 16.873 1.00 14.14 84 PHE A O 1
ATOM 629 N N . ILE A 1 85 ? 6.623 15.762 17.382 1.00 10.89 85 ILE A N 1
ATOM 630 C CA . ILE A 1 85 ? 5.739 16.830 16.928 1.00 11.36 85 ILE A CA 1
ATOM 631 C C . ILE A 1 85 ? 6.163 17.421 15.589 1.00 10.46 85 ILE A C 1
ATOM 632 O O . ILE A 1 85 ? 7.351 17.550 15.321 1.00 11.47 85 ILE A O 1
ATOM 637 N N . VAL A 1 86 ? 5.186 17.746 14.742 1.00 10.47 86 VAL A N 1
ATOM 638 C CA . VAL A 1 86 ? 5.467 18.364 13.445 1.00 10.23 86 VAL A CA 1
ATOM 639 C C . VAL A 1 86 ? 4.582 19.579 13.215 1.00 11.67 86 VAL A C 1
ATOM 640 O O . VAL A 1 86 ? 3.453 19.645 13.712 1.00 11.26 86 VAL A O 1
ATOM 644 N N . HIS A 1 87 ? 5.108 20.541 12.463 1.00 10.22 87 HIS A N 1
ATOM 645 C CA . HIS A 1 87 ? 4.382 21.763 12.135 1.00 12.18 87 HIS A CA 1
ATOM 646 C C . HIS A 1 87 ? 3.750 21.56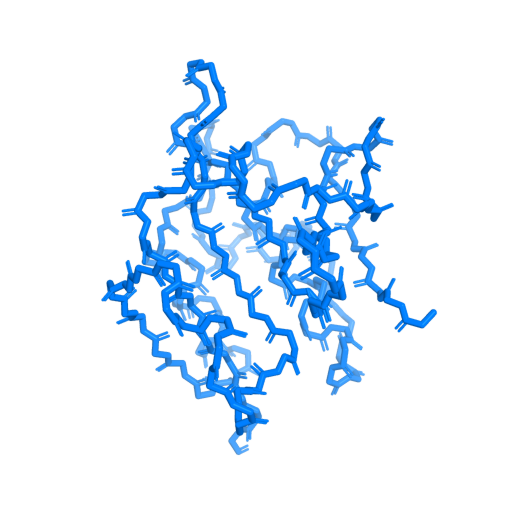8 10.760 1.00 11.42 87 HIS A C 1
ATOM 647 O O . HIS A 1 87 ? 4.445 21.264 9.781 1.00 10.65 87 HIS A O 1
ATOM 654 N N . VAL A 1 88 ? 2.430 21.710 10.691 1.00 12.27 88 VAL A N 1
ATOM 655 C CA . VAL A 1 88 ? 1.713 21.538 9.428 1.00 13.20 88 VAL A CA 1
ATOM 656 C C . VAL A 1 88 ? 0.843 22.745 9.128 1.00 15.97 88 VAL A C 1
ATOM 657 O O . VAL A 1 88 ? 0.225 23.312 10.033 1.00 17.50 88 VAL A O 1
ATOM 661 N N . ILE A 1 89 ? 0.829 23.161 7.864 1.00 14.86 89 ILE A N 1
ATOM 662 C CA . ILE A 1 89 ? 0.019 24.302 7.449 1.00 19.66 89 ILE A CA 1
ATOM 663 C C . ILE A 1 89 ? -1.314 23.761 6.936 1.00 22.46 89 ILE A C 1
ATOM 664 O O . ILE A 1 89 ? -1.349 22.952 6.013 1.00 22.32 89 ILE A O 1
ATOM 669 N N . LYS A 1 90 ? -2.405 24.168 7.572 1.00 27.72 90 LYS A N 1
ATOM 670 C CA . LYS A 1 90 ? -3.727 23.714 7.157 1.00 31.85 90 LYS A CA 1
ATOM 671 C C . LYS A 1 90 ? -4.589 24.922 6.842 1.00 34.29 90 LYS A C 1
ATOM 672 O O . LYS A 1 90 ? -5.093 25.591 7.746 1.00 34.76 90 LYS A O 1
ATOM 678 N N . GLY A 1 91 ? -4.755 25.196 5.551 1.00 36.75 91 GLY A N 1
ATOM 679 C CA . GLY A 1 91 ? -5.533 26.348 5.136 1.00 38.31 91 GLY A CA 1
ATOM 680 C C . GLY A 1 91 ? -4.808 27.589 5.616 1.00 39.50 91 GLY A C 1
ATOM 681 O O . GLY A 1 91 ? -3.597 27.713 5.421 1.00 40.02 91 GLY A O 1
ATOM 682 N N . LYS A 1 92 ? -5.529 28.485 6.283 1.00 39.13 92 LYS A N 1
ATOM 683 C CA . LYS A 1 92 ? -4.925 29.707 6.798 1.00 40.28 92 LYS A CA 1
ATOM 684 C C . LYS A 1 92 ? -4.324 29.510 8.191 1.00 39.39 92 LYS A C 1
ATOM 685 O O . LYS A 1 92 ? -3.789 30.450 8.779 1.00 40.93 92 LYS A O 1
ATOM 691 N N . ARG A 1 93 ? -4.418 28.288 8.712 1.00 37.46 93 ARG A N 1
ATOM 692 C CA . ARG A 1 93 ? -3.870 27.965 10.028 1.00 35.82 93 ARG A CA 1
ATOM 693 C C . ARG A 1 93 ? -2.354 27.808 9.935 1.00 32.33 93 ARG A C 1
ATOM 694 O O . ARG A 1 93 ? -1.847 26.781 9.483 1.00 29.45 93 ARG A O 1
ATOM 702 N N . LEU A 1 94 ? -1.644 28.855 10.344 1.00 31.82 94 LEU A N 1
ATOM 703 C CA . LEU A 1 94 ? -0.185 28.885 10.303 1.00 30.05 94 LEU A CA 1
ATOM 704 C C . LEU A 1 94 ? 0.505 28.346 11.554 1.00 29.01 94 LEU A C 1
ATOM 705 O O . LEU A 1 94 ? 1.733 28.268 11.596 1.00 28.18 94 LEU A O 1
ATOM 710 N N . GLN A 1 95 ? -0.280 27.967 12.562 1.00 26.86 95 GLN A N 1
ATOM 711 C CA . GLN A 1 95 ? 0.26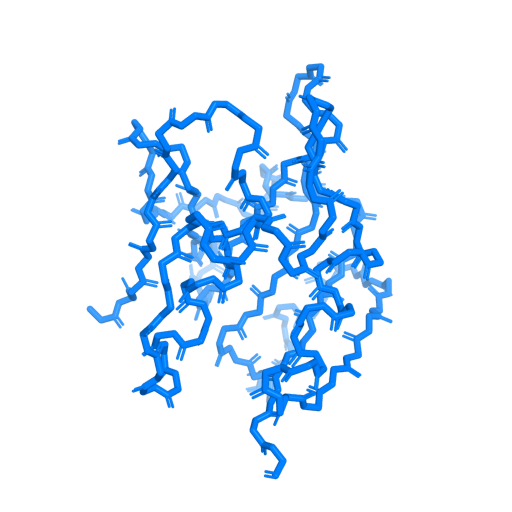4 27.434 13.808 1.00 25.83 95 GLN A CA 1
ATOM 712 C C . GLN A 1 95 ? -0.444 26.153 14.255 1.00 23.12 95 GLN A C 1
ATOM 713 O O . GLN A 1 95 ? -0.912 26.040 15.391 1.00 23.96 95 GLN A O 1
ATOM 719 N N . HIS A 1 96 ? -0.540 25.193 13.344 1.00 18.16 96 HIS A N 1
ATOM 720 C CA . HIS A 1 96 ? -1.166 23.917 13.656 1.00 16.18 96 HIS A CA 1
ATOM 721 C C . HIS A 1 96 ? -0.065 22.863 13.721 1.00 14.61 96 HIS A C 1
ATOM 722 O O . HIS A 1 96 ? 0.934 22.959 13.007 1.00 13.59 96 HIS A O 1
ATOM 729 N N . TYR A 1 97 ? -0.239 21.870 14.590 1.00 13.60 97 TYR A N 1
ATOM 730 C CA . TYR A 1 97 ? 0.754 20.812 14.749 1.00 12.26 97 TYR A CA 1
ATOM 731 C C . TYR A 1 97 ? 0.074 19.462 14.881 1.00 13.48 97 TYR A C 1
ATOM 732 O O . TYR A 1 97 ? -1.091 19.384 15.264 1.00 13.50 97 TYR A O 1
ATOM 741 N N . TYR A 1 98 ? 0.821 18.406 14.577 1.00 11.66 98 TYR A N 1
ATOM 742 C CA . TYR A 1 98 ? 0.337 17.034 14.720 1.00 11.16 98 TYR A CA 1
ATOM 743 C C . TYR A 1 98 ? 1.360 16.297 15.559 1.00 12.49 98 TYR A C 1
ATOM 744 O O . TYR A 1 98 ? 2.512 16.726 15.692 1.00 11.64 98 TYR A O 1
ATOM 753 N N . VAL A 1 99 ? 0.927 15.176 16.117 1.00 13.26 99 VAL A N 1
ATOM 754 C CA . VAL A 1 99 ? 1.825 14.290 16.829 1.00 13.15 99 VAL A CA 1
ATOM 755 C C . VAL A 1 99 ? 1.985 13.171 15.794 1.00 14.18 99 VAL A C 1
ATOM 756 O O . VAL A 1 99 ? 1.028 12.850 15.084 1.00 12.25 99 VAL A O 1
ATOM 760 N N . VAL A 1 100 ? 3.200 12.659 15.614 1.00 12.15 100 VAL A N 1
ATOM 761 C CA . VAL A 1 100 ? 3.399 11.563 14.674 1.00 12.86 100 VAL A CA 1
ATOM 762 C C . VAL A 1 100 ? 3.725 10.332 15.514 1.00 12.90 100 VAL A C 1
ATOM 763 O O . VAL A 1 100 ? 4.696 10.327 16.269 1.00 12.86 100 VAL A O 1
ATOM 767 N N . TYR A 1 101 ? 2.881 9.311 15.401 1.00 14.91 101 TYR A N 1
ATOM 768 C CA . TYR A 1 101 ? 3.027 8.080 16.178 1.00 16.39 101 TYR A CA 1
ATOM 769 C C . TYR A 1 101 ? 3.753 6.948 15.474 1.00 18.62 101 TYR A C 1
ATOM 770 O O . TYR A 1 101 ? 4.327 6.077 16.127 1.00 19.04 101 TYR A O 1
ATOM 779 N N . GLY A 1 102 ? 3.689 6.933 14.149 1.00 18.77 102 GLY A N 1
ATOM 780 C CA . GLY A 1 102 ? 4.351 5.878 13.409 1.00 23.64 102 GLY A CA 1
ATOM 781 C C . GLY A 1 102 ? 4.047 5.927 11.933 1.00 27.03 102 GLY A C 1
ATOM 782 O O . GLY A 1 102 ? 3.460 6.889 11.435 1.00 23.17 102 GLY A O 1
ATOM 783 N N . SER A 1 103 ? 4.475 4.886 11.227 1.00 31.78 103 SER A N 1
ATOM 784 C CA . SER A 1 103 ? 4.251 4.783 9.795 1.00 37.68 103 SER A CA 1
ATOM 785 C C . SER A 1 103 ? 3.970 3.336 9.422 1.00 41.17 103 SER A C 1
ATOM 786 O O . SER A 1 103 ? 4.568 2.413 9.980 1.00 42.43 103 SER A O 1
ATOM 789 N N . GLN A 1 104 ? 3.035 3.145 8.500 1.00 44.74 104 GLN A N 1
ATOM 790 C CA . GLN A 1 104 ? 2.676 1.815 8.029 1.00 48.67 104 GLN A CA 1
ATOM 791 C C . GLN A 1 104 ? 2.262 1.917 6.568 1.00 49.51 104 GLN A C 1
ATOM 792 O O . GLN A 1 104 ? 1.274 2.580 6.239 1.00 49.87 104 GLN A O 1
ATOM 798 N N . ASN A 1 105 ? 3.047 1.275 5.703 1.00 49.51 105 ASN A N 1
ATOM 799 C CA . ASN A 1 105 ? 2.822 1.262 4.258 1.00 48.85 105 ASN A CA 1
ATOM 800 C C . ASN A 1 105 ? 3.138 2.635 3.662 1.00 46.63 105 ASN A C 1
ATOM 801 O O . ASN A 1 105 ? 4.239 3.161 3.845 1.00 47.26 105 ASN A O 1
ATOM 806 N N . ASN A 1 106 ? 2.178 3.199 2.938 1.00 43.06 106 ASN A N 1
ATOM 807 C CA . ASN A 1 106 ? 2.332 4.514 2.328 1.00 39.95 106 ASN A CA 1
ATOM 808 C C . ASN A 1 106 ? 1.566 5.527 3.188 1.00 36.33 106 ASN A C 1
ATOM 809 O O . ASN A 1 106 ? 1.135 6.577 2.704 1.00 33.76 106 ASN A O 1
ATOM 814 N N . GLN A 1 107 ? 1.400 5.199 4.469 1.00 33.36 107 GLN A N 1
ATOM 815 C CA . GLN A 1 107 ? 0.679 6.065 5.394 1.00 30.98 107 GLN A CA 1
ATOM 816 C C . GLN A 1 107 ? 1.384 6.285 6.724 1.00 27.52 107 GLN A C 1
ATOM 817 O O . GLN A 1 107 ? 2.226 5.493 7.146 1.00 28.44 107 GLN A O 1
ATOM 823 N N . LEU A 1 108 ? 1.030 7.387 7.372 1.00 22.92 108 LEU A N 1
ATOM 824 C CA . LEU A 1 108 ? 1.579 7.745 8.670 1.00 18.99 108 LEU A CA 1
ATOM 825 C C . LEU A 1 108 ? 0.425 7.760 9.658 1.00 18.82 108 LEU A C 1
ATOM 826 O O . LEU A 1 108 ? -0.710 8.034 9.277 1.00 19.52 108 LEU A O 1
ATOM 831 N N . ILE A 1 109 ? 0.709 7.430 10.911 1.00 17.77 109 ILE A N 1
ATOM 832 C CA . ILE A 1 109 ? -0.313 7.470 11.948 1.00 18.26 109 ILE A CA 1
ATOM 833 C C . ILE A 1 109 ? -0.062 8.796 12.661 1.00 17.11 109 ILE A C 1
ATOM 834 O O . ILE A 1 109 ? 1.008 9.006 13.235 1.00 16.10 109 ILE A O 1
ATOM 839 N N . ILE A 1 110 ? -1.015 9.714 12.558 1.00 17.09 110 ILE A N 1
ATOM 840 C CA . ILE A 1 110 ? -0.862 11.022 13.186 1.00 15.92 110 ILE A CA 1
ATOM 841 C C . ILE A 1 110 ? -1.943 11.348 14.206 1.00 16.42 110 ILE A C 1
ATOM 842 O O . ILE A 1 110 ? -3.015 10.742 14.215 1.00 15.90 110 ILE A O 1
ATOM 847 N N . GLY A 1 111 ? -1.634 12.309 15.071 1.00 14.82 111 GLY A N 1
ATOM 848 C CA . GLY A 1 111 ? -2.572 12.745 16.085 1.00 15.81 111 GLY A CA 1
ATOM 849 C C . GLY A 1 111 ? -2.825 14.221 15.879 1.00 15.41 111 GLY A C 1
ATOM 850 O O . GLY A 1 111 ? -1.928 15.047 16.054 1.00 14.38 111 GLY A O 1
ATOM 851 N N . ASP A 1 112 ? -4.023 14.542 15.412 1.00 14.84 112 ASP A N 1
ATOM 852 C CA . ASP A 1 112 ? -4.406 15.924 15.170 1.00 14.84 112 ASP A CA 1
ATOM 853 C C . ASP A 1 112 ? -5.311 16.373 16.321 1.00 13.89 112 ASP A C 1
ATOM 854 O O . ASP A 1 112 ? -6.408 15.853 16.479 1.00 14.34 112 ASP A O 1
ATOM 859 N N . PRO A 1 113 ? -4.864 17.358 17.126 1.00 15.27 113 PRO A N 1
ATOM 860 C CA . PRO A 1 113 ? -5.638 17.880 18.263 1.00 14.51 113 PRO A CA 1
ATOM 861 C C . PRO A 1 113 ? -7.065 18.316 17.902 1.00 15.31 113 PRO A C 1
ATOM 862 O O . PRO A 1 113 ? -7.924 18.402 18.781 1.00 15.56 113 PRO A O 1
ATOM 866 N N . ASP A 1 114 ? -7.305 18.618 16.625 1.00 14.98 114 ASP A N 1
ATOM 867 C CA . ASP A 1 114 ? -8.641 18.993 16.139 1.00 16.32 114 ASP A CA 1
ATOM 868 C C . ASP A 1 114 ? -9.540 17.844 16.621 1.00 15.88 114 ASP A C 1
ATOM 869 O O . ASP A 1 114 ? -9.339 16.695 16.235 1.00 15.84 114 ASP A O 1
ATOM 874 N N . PRO A 1 115 ? -10.532 18.144 17.485 1.00 17.08 115 PRO A N 1
ATOM 875 C CA . PRO A 1 115 ? -11.431 17.110 18.011 1.00 17.60 115 PRO A CA 1
ATOM 876 C C . PRO A 1 115 ? -12.283 16.346 17.003 1.00 17.96 115 PRO A C 1
ATOM 877 O O . PRO A 1 115 ? -12.823 15.291 17.333 1.00 17.84 115 PRO A O 1
ATOM 881 N N . SER A 1 116 ? -12.367 16.852 15.775 1.00 16.73 116 SER A N 1
ATOM 882 C CA . SER A 1 116 ? -13.125 16.182 14.723 1.00 17.47 116 SER A CA 1
ATOM 883 C C . SER A 1 116 ? -12.214 15.273 13.890 1.00 18.02 116 SER A C 1
ATOM 884 O O . SER A 1 116 ? -12.672 14.605 12.961 1.00 18.89 116 SER A O 1
ATOM 887 N N . VAL A 1 117 ? -10.929 15.229 14.245 1.00 16.18 117 VAL A N 1
ATOM 888 C CA . VAL A 1 117 ? -9.957 14.401 13.532 1.00 16.08 117 VAL A CA 1
ATOM 889 C C . VAL A 1 117 ? -9.267 13.405 14.471 1.00 16.37 117 VAL A C 1
ATOM 890 O O . VAL A 1 117 ? -9.344 12.192 14.269 1.00 16.74 117 VAL A O 1
ATOM 894 N N . LYS A 1 118 ? -8.572 13.927 15.480 1.00 14.51 118 LYS A N 1
ATOM 895 C CA . LYS A 1 118 ? -7.867 13.097 16.451 1.00 15.72 118 LYS A CA 1
ATOM 896 C C . LYS A 1 118 ? -6.836 12.153 15.819 1.00 14.88 118 LYS A C 1
ATOM 897 O O . LYS A 1 118 ? -6.135 12.543 14.888 1.00 15.48 118 LYS A O 1
ATOM 903 N N . VAL A 1 119 ? -6.757 10.915 16.305 1.00 15.59 119 VAL A N 1
ATOM 904 C CA . VAL A 1 119 ? -5.789 9.955 15.769 1.00 17.27 119 VAL A CA 1
ATOM 905 C C . VAL A 1 119 ? -6.310 9.317 14.488 1.00 18.38 119 VAL A C 1
ATOM 906 O O . VAL A 1 119 ? -7.391 8.726 14.469 1.00 17.50 119 VAL A O 1
ATOM 910 N N . THR A 1 120 ? -5.525 9.425 13.420 1.00 18.09 120 THR A N 1
ATOM 911 C CA . THR A 1 120 ? -5.926 8.883 12.129 1.00 19.46 120 THR A CA 1
ATOM 912 C C . THR A 1 120 ? -4.728 8.541 11.246 1.00 20.67 120 THR A C 1
ATOM 913 O O . THR A 1 120 ? -3.590 8.883 11.563 1.00 20.28 120 THR A O 1
ATOM 917 N N . ARG A 1 121 ? -4.992 7.794 10.179 1.00 20.14 121 ARG A N 1
ATOM 918 C CA . ARG A 1 121 ? -3.958 7.443 9.219 1.00 22.42 121 ARG A CA 1
ATOM 919 C C . ARG A 1 121 ? -4.019 8.518 8.138 1.00 21.19 121 ARG A C 1
ATOM 920 O O . ARG A 1 121 ? -5.105 8.973 7.772 1.00 22.38 121 ARG A O 1
ATOM 928 N N . MET A 1 122 ? -2.856 8.942 7.659 1.00 18.16 122 MET A N 1
ATOM 929 C CA . MET A 1 122 ? -2.770 9.967 6.623 1.00 17.78 122 MET A CA 1
ATOM 930 C C . MET A 1 122 ? -1.751 9.517 5.584 1.00 16.33 122 MET A C 1
ATOM 931 O O . MET A 1 122 ? -0.680 9.023 5.936 1.00 15.47 122 MET A O 1
ATOM 936 N N . SER A 1 123 ? -2.081 9.683 4.306 1.00 17.37 123 SER A N 1
ATOM 937 C CA . SER A 1 123 ? -1.161 9.283 3.249 1.00 17.88 123 SER A CA 1
ATOM 938 C C . SER A 1 123 ? 0.096 10.140 3.343 1.00 18.28 123 SER A C 1
ATOM 939 O O . SER A 1 123 ? 0.039 11.296 3.777 1.00 15.84 123 SER A O 1
ATOM 942 N N . LYS A 1 124 ? 1.233 9.560 2.977 1.00 18.14 124 LYS A N 1
ATOM 943 C CA . LYS A 1 124 ? 2.492 10.296 3.015 1.00 19.83 124 LYS A CA 1
ATOM 944 C C . LYS A 1 124 ? 2.445 11.494 2.069 1.00 19.29 124 LYS A C 1
ATOM 945 O O . LYS A 1 124 ? 3.038 12.530 2.352 1.00 17.76 124 LYS A O 1
ATOM 951 N N . GLU A 1 125 ? 1.678 11.364 0.987 1.00 20.32 125 GLU A N 1
ATOM 952 C CA . GLU A 1 125 ? 1.519 12.428 -0.007 1.00 21.65 125 GLU A CA 1
ATOM 953 C C . GLU A 1 125 ? 0.820 13.642 0.598 1.00 20.09 125 GLU A C 1
ATOM 954 O O . GLU A 1 125 ? 1.268 14.775 0.430 1.00 17.90 125 GLU A O 1
ATOM 960 N N . ARG A 1 126 ? -0.304 13.394 1.268 1.00 18.66 126 ARG A N 1
ATOM 961 C CA . ARG A 1 126 ? -1.089 14.449 1.909 1.00 17.37 126 ARG A CA 1
ATOM 962 C C . ARG A 1 126 ? -0.257 15.147 2.979 1.00 14.84 126 ARG A C 1
ATOM 963 O O . ARG A 1 126 ? -0.213 16.379 3.046 1.00 13.27 126 ARG A O 1
ATOM 971 N N . PHE A 1 127 ? 0.382 14.347 3.828 1.00 13.61 127 PHE A N 1
ATOM 972 C CA . PHE A 1 127 ? 1.213 14.875 4.902 1.00 14.03 127 PHE A CA 1
ATOM 973 C C . PHE A 1 127 ? 2.340 15.750 4.345 1.00 14.54 127 PHE A C 1
ATOM 974 O O . PHE A 1 127 ? 2.579 16.855 4.830 1.00 11.82 127 PHE A O 1
ATOM 982 N N . GLN A 1 128 ? 3.032 15.236 3.334 1.00 13.82 128 GLN A N 1
ATOM 983 C CA . GLN A 1 128 ? 4.130 15.963 2.691 1.00 14.48 128 GLN A CA 1
ATOM 984 C C . GLN A 1 128 ? 3.670 17.340 2.190 1.00 14.32 128 GLN A C 1
ATOM 985 O O . GLN A 1 128 ? 4.420 18.317 2.252 1.00 14.75 128 GLN A O 1
ATOM 991 N N . SER A 1 129 ? 2.423 17.425 1.727 1.00 16.46 129 SER A N 1
ATOM 992 C CA . SER A 1 129 ? 1.879 18.689 1.232 1.00 16.23 129 SER A CA 1
ATOM 993 C C . SER A 1 129 ? 1.659 19.740 2.326 1.00 15.39 129 SER A C 1
ATOM 994 O O . SER A 1 129 ? 1.803 20.933 2.072 1.00 15.85 129 SER A O 1
ATOM 997 N N . GLU A 1 130 ? 1.324 19.299 3.538 1.00 13.90 130 GLU A N 1
ATOM 998 C CA . GLU A 1 130 ? 1.065 20.212 4.659 1.00 14.35 130 GLU A CA 1
ATOM 999 C C . GLU A 1 130 ? 2.276 20.515 5.547 1.00 12.26 130 GLU A C 1
ATOM 1000 O O . GLU A 1 130 ? 2.371 21.592 6.135 1.00 12.72 130 GLU A O 1
ATOM 1006 N N . TRP A 1 131 ? 3.175 19.543 5.666 1.00 9.83 131 TRP A N 1
ATOM 1007 C CA . TRP A 1 131 ? 4.362 19.647 6.525 1.00 9.87 131 TRP A CA 1
ATOM 1008 C C . TRP A 1 131 ? 5.414 20.675 6.101 1.00 10.81 131 TRP A C 1
ATOM 1009 O O . TRP A 1 131 ? 5.864 20.689 4.950 1.00 11.78 131 TRP A O 1
ATOM 1020 N N . THR A 1 132 ? 5.813 21.528 7.043 1.00 10.33 132 THR A N 1
ATOM 1021 C CA . THR A 1 132 ? 6.831 22.543 6.784 1.00 10.24 132 THR A CA 1
ATOM 1022 C C . THR A 1 132 ? 8.225 21.924 6.830 1.00 11.81 132 THR A C 1
ATOM 1023 O O . THR A 1 132 ? 9.202 22.558 6.435 1.00 12.55 132 THR A O 1
ATOM 1027 N N . GLY A 1 133 ? 8.306 20.689 7.317 1.00 10.83 133 GLY A N 1
ATOM 1028 C CA . GLY A 1 133 ? 9.584 20.020 7.457 1.00 11.22 133 GLY A CA 1
ATOM 1029 C C . GLY A 1 133 ? 10.076 20.098 8.897 1.00 12.75 133 GLY A C 1
ATOM 1030 O O . GLY A 1 133 ? 10.977 19.359 9.291 1.00 12.38 133 GLY A O 1
ATOM 1031 N N . LEU A 1 134 ? 9.480 20.986 9.691 1.00 10.80 134 LEU A N 1
ATOM 1032 C CA . LEU A 1 134 ? 9.875 21.141 11.086 1.00 11.77 134 LEU A CA 1
ATOM 1033 C C . LEU A 1 134 ? 9.377 19.992 11.948 1.00 12.86 134 LEU A C 1
ATOM 1034 O O . LEU A 1 134 ? 8.191 19.646 11.921 1.00 10.24 134 LEU A O 1
ATOM 1039 N N . ALA A 1 135 ? 10.298 19.395 12.700 1.00 11.39 135 ALA A N 1
ATOM 1040 C CA . ALA A 1 135 ? 9.973 18.293 13.601 1.00 11.37 135 ALA A CA 1
ATOM 1041 C C . ALA A 1 135 ? 10.608 18.589 14.955 1.00 13.28 135 ALA A C 1
ATOM 1042 O O . ALA A 1 135 ? 11.751 19.040 15.026 1.00 13.65 135 ALA A O 1
ATOM 1044 N N . ILE A 1 136 ? 9.842 18.382 16.019 1.00 12.41 136 ILE A N 1
ATOM 1045 C CA . ILE A 1 136 ? 10.327 18.616 17.372 1.00 13.92 136 ILE A CA 1
ATOM 1046 C C . ILE A 1 136 ? 10.306 17.289 18.109 1.00 14.07 136 ILE A C 1
ATOM 1047 O O . ILE A 1 136 ? 9.259 16.647 18.228 1.00 12.60 136 ILE A O 1
ATOM 1052 N N . PHE A 1 137 ? 11.485 16.870 18.564 1.00 15.78 137 PHE A N 1
ATOM 1053 C CA . PHE A 1 137 ? 11.654 15.624 19.300 1.00 17.33 137 PHE A CA 1
ATOM 1054 C C . PHE A 1 137 ? 11.875 15.920 20.779 1.00 20.34 137 PHE A C 1
ATOM 1055 O O . PHE A 1 137 ? 12.643 16.820 21.132 1.00 19.33 137 PHE A O 1
ATOM 1063 N N . LEU A 1 138 ? 11.188 15.170 21.638 1.00 20.81 138 LEU A N 1
ATOM 1064 C CA . LEU A 1 138 ? 11.303 15.346 23.083 1.00 25.76 138 LEU A CA 1
AT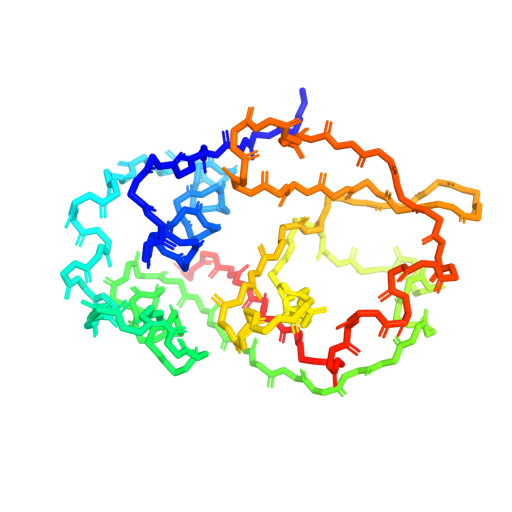OM 1065 C C . LEU A 1 138 ? 11.690 14.029 23.744 1.00 27.70 138 LEU A C 1
ATOM 1066 O O . LEU A 1 138 ? 11.290 12.956 23.293 1.00 27.29 138 LEU A O 1
ATOM 1071 N N . ALA A 1 139 ? 12.444 14.122 24.833 1.00 32.35 139 ALA A N 1
ATOM 1072 C CA . ALA A 1 139 ? 12.878 12.940 25.570 1.00 37.21 139 ALA A CA 1
ATOM 1073 C C . ALA A 1 139 ? 13.118 13.289 27.033 1.00 39.76 139 ALA A C 1
ATOM 1074 O O . ALA A 1 139 ? 13.668 14.345 27.342 1.00 39.30 139 ALA A O 1
ATOM 1076 N N . PRO A 1 140 ? 12.666 12.424 27.958 1.00 43.56 140 PRO A N 1
ATOM 1077 C CA . PRO A 1 140 ? 12.850 12.663 29.394 1.00 46.34 140 PRO A CA 1
ATOM 1078 C C . PRO A 1 140 ? 14.335 12.655 29.745 1.00 48.86 140 PRO A C 1
ATOM 1079 O O . PRO A 1 140 ? 15.055 11.719 29.391 1.00 50.13 140 PRO A O 1
ATOM 1083 N N . GLN A 1 141 ? 14.798 13.713 30.404 1.00 51.71 141 GLN A N 1
ATOM 1084 C CA . GLN A 1 141 ? 16.203 13.811 30.795 1.00 53.86 141 GLN A CA 1
ATOM 1085 C C . GLN A 1 141 ? 16.451 13.262 32.200 1.00 54.87 141 GLN A C 1
ATOM 1086 O O . GLN A 1 141 ? 15.546 13.383 33.058 1.00 55.40 141 GLN A O 1
#

Radius of gyration: 13.56 Å; Cα contacts (8 Å, |Δi|>4): 284; chains: 1; bounding box: 29×33×33 Å

CATH classification: 3.90.70.10

Organism: Streptococcus mutans serotype c (strain ATCC 700610 / UA159) (NCBI:txid210007)

Sequence (137 aa):
HYKLVPQIDTRDCGPAVLASVAKHYGSNYSIAYLRELSKTNKQGTTALGIVEAAKKLGFETRSIKADMTLFDYNDLTYPFIVHVIKGKRLQHYYVVYGSQNNQLIIGDPDPSVKVTRMSKERFQSEWTGLAIFLAPQ

GO terms:
  GO:0090609 single-species submerged biofilm formation (P, IMP)

Solvent-accessible surface area: 7370 Å² total; per-residue (Å²): 217,95,86,27,32,45,12,156,73,136,97,2,3,1,0,0,0,1,1,1,0,0,70,82,76,66,37,110,70,67,28,62,105,0,64,132,27,3,137,18,79,170,154,7,2,73,28,116,3,0,20,67,0,0,114,118,25,30,12,108,18,126,59,61,141,27,84,31,96,28,14,106,134,150,108,24,87,62,8,0,0,0,29,0,60,43,73,202,113,120,57,7,1,1,0,0,22,8,44,90,127,94,62,0,18,0,0,1,0,31,77,101,60,100,57,49,105,25,37,41,119,155,0,99,97,26,24,49,7,25,0,0,7,10,38,78,159

Nearest PDB structures (foldseek):
  3k8u-assembly1_A  TM=1.007E+00  e=4.658E-30  Streptococcus mutans
  5xe8-assembly1_C  TM=9.831E-01 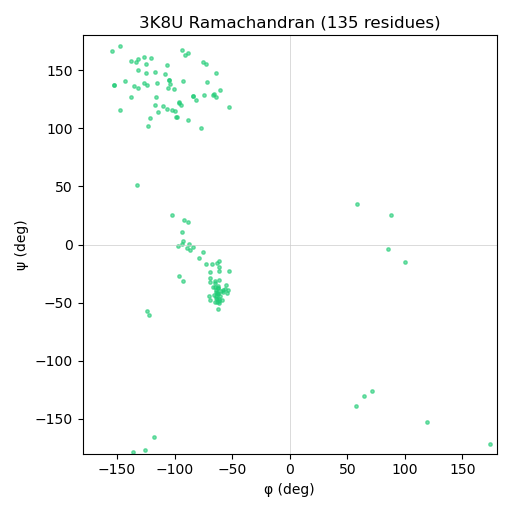 e=6.896E-23  Streptococcus mutans UA159
  5xe9-assembly1_B  TM=9.706E-01  e=8.129E-22  Streptococcus mutans UA159
  8vp6-assembly1_B  TM=9.576E-01  e=2.918E-14  Acetivibrio thermocellus ATCC 27405
  8vp9-assembly1_B  TM=9.339E-01  e=3.229E-13  Acetivibrio thermocellus ATCC 27405

InterPro domains:
  IPR003439 ABC transporter-like, ATP-binding domain [PF00005] (544-693)
  IPR003439 ABC transporter-like, ATP-binding domain [PS50893] (528-760)
  IPR003593 AAA+ ATPase domain [SM00382] (553-738)
  IPR005074 Peptidase C39, bacteriocin processing [PF03412] (50-186)
  IPR005074 Peptidase C39, bacteriocin processing [PS50990] (55-182)
  IPR005897 Peptidase C39, ABC-type bacteriocin transporter [TIGR01193] (55-760)
  IPR011527 ABC transporter type 1, transmembrane domain [PF00664] (213-481)
  IPR011527 ABC transporter type 1, transmembrane domain [PS50929] (215-494)
  IPR017871 ABC transporter-like, conserved site [PS00211] (665-679)
  IPR027417 P-loop containing nucleoside triphosphate hydrolase [G3DSA:3.40.50.300] (522-760)
  IPR027417 P-loop containing nucleoside triphosphate hydrolase [SSF52540] (521-759)
  IPR036640 ABC transporter type 1, transmembrane domain superfamily [G3DSA:1.20.1560.10] (198-511)
  IPR036640 ABC transporter type 1, transmembrane domain superfamily [SSF90123] (201-502)
  IPR039421 Type 1 protein exporter [PTHR24221] (204-758)

Foldseek 3Di:
DQFWQADDDPQQQLLGLLQRVCVVVPDHDDSVRLCVQLVGDPLHGDPVSSVRSLVVVQKDKDKDQAALCLQVDPVDDDWWKFFFADDPNRGHIWIWGHDDDQWTFIAGSHVVCGTDIGGVVVRRVGTPRMIMDIGHD